Protein AF-A0A0M3B9S5-F1 (afdb_monomer_lite)

Foldseek 3Di:
DDDDDPDDDDPPPPPPPPPPPPCDPVVLVVLVVLLVVLVVVLVVLVVVQVVCVVVVHDDDCPRCVNVCVSVLSNLSSLLSVLVNVDDDPVSVVSNVVSLVCCVVPNDPPRPD

Secondary structure (DSSP, 8-state):
------------------------HHHHHHHHHHHHHHHHHHHHHHHHHHHHHHTT----TTSHHHHSHHHHHHHHHHHHHHHHT---HHHHHHHHHHHHHHHHHS-TTS--

pLDDT: mean 79.26, std 19.04, range [38.88, 97.12]

Structure (mmCIF, N/CA/C/O backbone):
data_AF-A0A0M3B9S5-F1
#
_entry.id   AF-A0A0M3B9S5-F1
#
loop_
_atom_site.group_PDB
_atom_site.id
_atom_site.type_symbol
_atom_site.label_atom_id
_atom_site.label_alt_id
_atom_site.label_comp_id
_atom_site.label_asym_id
_atom_site.label_entity_id
_atom_site.label_seq_id
_atom_site.pdbx_PDB_ins_code
_atom_site.Cartn_x
_atom_site.Cartn_y
_atom_site.Cartn_z
_atom_site.occupancy
_atom_site.B_iso_or_equiv
_atom_site.auth_seq_id
_atom_site.auth_comp_id
_atom_site.auth_asym_id
_atom_site.auth_atom_id
_atom_site.pdbx_PDB_model_num
ATOM 1 N N . MET A 1 1 ? -15.420 -49.741 -6.186 1.00 39.62 1 MET A N 1
ATOM 2 C CA . MET A 1 1 ? -14.301 -48.793 -6.022 1.00 39.62 1 MET A CA 1
ATOM 3 C C . MET A 1 1 ? -14.909 -47.507 -5.503 1.00 39.62 1 MET A C 1
ATOM 5 O O . MET A 1 1 ? -15.603 -46.839 -6.256 1.00 39.62 1 MET A O 1
ATOM 9 N N . SER A 1 2 ? -14.786 -47.257 -4.204 1.00 40.41 2 SER A N 1
ATOM 10 C CA . SER A 1 2 ? -15.411 -46.115 -3.531 1.00 40.41 2 SER A CA 1
ATOM 11 C C . SER A 1 2 ? -14.346 -45.038 -3.365 1.00 40.41 2 SER A C 1
ATOM 13 O O . SER A 1 2 ? -13.288 -45.330 -2.816 1.00 40.41 2 SER A O 1
ATOM 15 N N . ALA A 1 3 ? -14.581 -43.837 -3.889 1.00 46.78 3 ALA A N 1
ATOM 16 C CA . ALA A 1 3 ? -13.665 -42.717 -3.715 1.00 46.78 3 ALA A CA 1
ATOM 17 C C . ALA A 1 3 ? -13.800 -42.170 -2.285 1.00 46.78 3 ALA A C 1
ATOM 19 O O . ALA A 1 3 ? -14.883 -41.738 -1.891 1.00 46.78 3 ALA A O 1
ATOM 20 N N . GLU A 1 4 ? -12.715 -42.204 -1.510 1.00 47.03 4 GLU A N 1
ATOM 21 C CA . GLU A 1 4 ? -12.606 -41.462 -0.254 1.00 47.03 4 GLU A CA 1
ATOM 22 C C . GLU A 1 4 ? -12.547 -39.966 -0.574 1.00 47.03 4 GLU A C 1
ATOM 24 O O . GLU A 1 4 ? -11.602 -39.474 -1.192 1.00 47.03 4 GLU A O 1
ATOM 29 N N . ILE A 1 5 ? -13.587 -39.234 -0.178 1.00 53.91 5 ILE A N 1
ATOM 30 C CA . ILE A 1 5 ? -13.590 -37.775 -0.223 1.00 53.91 5 ILE A CA 1
ATOM 31 C C . ILE A 1 5 ? -12.776 -37.302 0.982 1.00 53.91 5 ILE A C 1
ATOM 33 O O . ILE A 1 5 ? -13.250 -37.345 2.116 1.00 53.91 5 ILE A O 1
ATOM 37 N N . LEU A 1 6 ? -11.547 -36.849 0.737 1.00 45.72 6 LEU A N 1
ATOM 38 C CA . LEU A 1 6 ? -10.755 -36.095 1.706 1.00 45.72 6 LEU A CA 1
ATOM 39 C C . LEU A 1 6 ? -11.413 -34.724 1.913 1.00 45.72 6 LEU A C 1
ATOM 41 O O . LEU A 1 6 ? -11.112 -33.753 1.221 1.00 45.72 6 LEU A O 1
ATOM 45 N N . THR A 1 7 ? -12.355 -34.639 2.849 1.00 51.28 7 THR A N 1
ATOM 46 C CA . THR A 1 7 ? -12.850 -33.354 3.347 1.00 51.28 7 THR A CA 1
ATOM 47 C C . THR A 1 7 ? -11.772 -32.709 4.209 1.00 51.28 7 THR A C 1
ATOM 49 O O . THR A 1 7 ? -11.425 -33.230 5.269 1.00 51.28 7 THR A O 1
ATOM 52 N N . PHE A 1 8 ? -11.249 -31.569 3.755 1.00 46.91 8 PHE A N 1
ATOM 53 C CA . PHE A 1 8 ? -10.395 -30.706 4.566 1.00 46.91 8 PHE A CA 1
ATOM 54 C C . PHE A 1 8 ? -11.155 -30.251 5.823 1.00 46.91 8 PHE A C 1
ATOM 56 O O . PHE A 1 8 ? -12.337 -29.910 5.718 1.00 46.91 8 PHE A O 1
ATOM 63 N N . PRO A 1 9 ? -10.515 -30.223 7.007 1.00 43.53 9 PRO A N 1
ATOM 64 C CA . PRO A 1 9 ? -11.153 -29.700 8.203 1.00 43.53 9 PRO A CA 1
ATOM 65 C C . PRO A 1 9 ? -11.424 -28.208 7.999 1.00 43.53 9 PRO A C 1
ATOM 67 O O . PRO A 1 9 ? -10.500 -27.405 7.889 1.00 43.53 9 PRO A O 1
ATOM 70 N N . VAL A 1 10 ? -12.703 -27.840 7.935 1.00 52.22 10 VAL A N 1
ATOM 71 C CA . VAL A 1 10 ? -13.125 -26.445 8.067 1.00 52.22 10 VAL A CA 1
ATOM 72 C C . VAL A 1 10 ? -12.778 -26.046 9.501 1.00 52.22 10 VAL A C 1
ATOM 74 O O . VAL A 1 10 ? -13.274 -26.699 10.425 1.00 52.22 10 VAL A O 1
ATOM 77 N N . PRO A 1 11 ? -11.925 -25.034 9.733 1.00 50.28 11 PRO A N 1
ATOM 78 C CA . PRO A 1 11 ? -11.718 -24.534 11.078 1.00 50.28 11 PRO A CA 1
ATOM 79 C C . PRO A 1 11 ? -13.078 -24.064 11.583 1.00 50.28 11 PRO A C 1
ATOM 81 O O . PRO A 1 11 ? -13.700 -23.192 10.976 1.00 50.28 11 PRO A O 1
ATOM 84 N N . VAL A 1 12 ? -13.567 -24.684 12.656 1.00 52.53 12 VAL A N 1
ATOM 85 C CA . VAL A 1 12 ? -14.727 -24.184 13.388 1.00 52.53 12 VAL A CA 1
ATOM 86 C C . VAL A 1 12 ? -14.334 -22.781 13.832 1.00 52.53 12 VAL A C 1
ATOM 88 O O . VAL A 1 12 ? -13.456 -22.631 14.680 1.00 52.53 12 VAL A O 1
ATOM 91 N N . GLU A 1 13 ? -14.896 -21.754 13.191 1.00 48.31 13 GLU A N 1
ATOM 92 C CA . GLU A 1 13 ? -14.714 -20.373 13.619 1.00 48.31 13 GLU A CA 1
ATOM 93 C C . GLU A 1 13 ? -15.352 -20.250 15.003 1.00 48.31 13 GLU A C 1
ATOM 95 O O . GLU A 1 13 ? -16.540 -19.967 15.152 1.00 48.31 13 GLU A O 1
ATOM 100 N N . GLU A 1 14 ? -14.558 -20.502 16.043 1.00 45.44 14 GLU A N 1
ATOM 101 C CA . GLU A 1 14 ? -14.846 -19.994 17.370 1.00 45.44 14 GLU A CA 1
ATOM 102 C C . GLU A 1 14 ? -15.042 -18.491 17.199 1.00 45.44 14 GLU A C 1
ATOM 104 O O . GLU A 1 14 ? -14.102 -17.760 16.870 1.00 45.44 14 GLU A O 1
ATOM 109 N N . GLN A 1 15 ? -16.284 -18.037 17.370 1.00 44.91 15 GLN A N 1
ATOM 110 C CA . GLN A 1 15 ? -16.625 -16.630 17.498 1.00 44.91 15 GLN A CA 1
ATOM 111 C C . GLN A 1 15 ? -15.841 -16.078 18.691 1.00 44.91 15 GLN A C 1
ATOM 113 O O . GLN A 1 15 ? -16.306 -16.048 19.830 1.00 44.91 15 GLN A O 1
ATOM 118 N N . ARG A 1 16 ? -14.602 -15.658 18.436 1.00 46.44 16 ARG A N 1
ATOM 119 C CA . ARG A 1 16 ? -13.824 -14.873 19.374 1.00 46.44 16 ARG A CA 1
ATOM 120 C C . ARG A 1 16 ? -14.571 -13.562 19.497 1.00 46.44 16 ARG A C 1
ATOM 122 O O . ARG A 1 16 ? -14.591 -12.769 18.556 1.00 46.44 16 ARG A O 1
ATOM 129 N N . VAL A 1 17 ? -15.207 -13.363 20.648 1.00 44.62 17 VAL A N 1
ATOM 130 C CA . VAL A 1 17 ? -15.665 -12.054 21.103 1.00 44.62 17 VAL A CA 1
ATOM 131 C C . VAL A 1 17 ? -14.436 -11.152 21.053 1.00 44.62 17 VAL A C 1
ATOM 133 O O . VAL A 1 17 ? -13.582 -11.192 21.938 1.00 44.62 17 VAL A O 1
ATOM 136 N N . GLN A 1 18 ? -14.281 -10.408 19.958 1.00 45.91 18 GLN A N 1
ATOM 137 C CA . GLN A 1 18 ? -13.276 -9.367 19.883 1.00 45.91 18 GLN A CA 1
ATOM 138 C C . GLN A 1 18 ? -13.716 -8.335 20.907 1.00 45.91 18 GLN A C 1
ATOM 140 O O . GLN A 1 18 ? -14.728 -7.660 20.723 1.00 45.91 18 GLN A O 1
ATOM 145 N N . LEU A 1 19 ? -12.982 -8.264 22.019 1.00 42.94 19 LEU A N 1
ATOM 146 C CA . LEU A 1 19 ? -12.980 -7.077 22.852 1.00 42.94 19 LEU A CA 1
ATOM 147 C C . LEU A 1 19 ? -12.779 -5.905 21.897 1.00 42.94 19 LEU A C 1
ATOM 149 O O . LEU A 1 19 ? -11.700 -5.757 21.320 1.00 42.94 19 LEU A O 1
ATOM 153 N N . VAL A 1 20 ? -13.834 -5.114 21.712 1.00 48.53 20 VAL A N 1
ATOM 154 C CA . VAL A 1 20 ? -13.757 -3.791 21.108 1.00 48.53 20 VAL A CA 1
ATOM 155 C C . VAL A 1 20 ? -12.909 -2.993 22.089 1.00 48.53 20 VAL A C 1
ATOM 157 O O . VAL A 1 20 ? -13.428 -2.369 23.013 1.00 48.53 20 VAL A O 1
ATOM 160 N N . LYS A 1 21 ? -11.576 -3.133 21.991 1.00 53.09 21 LYS A N 1
ATOM 161 C CA . LYS A 1 21 ? -10.634 -2.220 22.635 1.00 53.09 21 LYS A CA 1
ATOM 162 C C . LYS A 1 21 ? -11.167 -0.854 22.265 1.00 53.09 21 LYS A C 1
ATOM 164 O O . LYS A 1 21 ? -11.318 -0.599 21.074 1.00 53.09 21 LYS A O 1
ATOM 169 N N . SER A 1 22 ? -11.537 -0.050 23.260 1.00 50.88 22 SER A N 1
ATOM 170 C CA . SER A 1 22 ? -12.033 1.299 23.017 1.00 50.88 22 SER A CA 1
ATOM 171 C C . SER A 1 22 ? -11.087 1.937 22.011 1.00 50.88 22 SER A C 1
ATOM 173 O O . SER A 1 22 ? -9.900 2.067 22.314 1.00 50.88 22 SER A O 1
ATOM 175 N N . GLU A 1 23 ? -11.579 2.205 20.805 1.00 65.12 23 GLU A N 1
ATOM 176 C CA . GLU A 1 23 ? -10.823 2.818 19.721 1.00 65.12 23 GLU A CA 1
ATOM 177 C C . GLU A 1 23 ? -10.512 4.238 20.184 1.00 65.12 23 GLU A C 1
ATOM 179 O O . GLU A 1 23 ? -11.269 5.179 19.953 1.00 65.12 23 GLU A O 1
ATOM 184 N N . THR A 1 24 ? -9.464 4.374 20.996 1.00 82.06 24 THR A N 1
ATOM 185 C CA . THR A 1 24 ? -9.099 5.652 21.584 1.00 82.06 24 THR A CA 1
ATOM 186 C C . THR A 1 24 ? -8.711 6.589 20.453 1.00 82.06 24 THR A C 1
ATOM 188 O O . THR A 1 24 ? -8.214 6.159 19.410 1.00 82.06 24 THR A O 1
ATOM 191 N N . ARG A 1 25 ? -8.897 7.893 20.667 1.00 87.12 25 ARG A N 1
ATOM 192 C CA . ARG A 1 25 ? -8.409 8.923 19.743 1.00 87.12 25 ARG A CA 1
ATOM 193 C C . ARG A 1 25 ? -6.948 8.676 19.344 1.00 87.12 25 ARG A C 1
ATOM 195 O O . ARG A 1 25 ? -6.597 8.866 18.185 1.00 87.12 25 ARG A O 1
ATOM 202 N N . ASP A 1 26 ? -6.129 8.222 20.290 1.00 88.38 26 ASP A N 1
ATOM 203 C CA . ASP A 1 26 ? -4.717 7.917 20.061 1.00 88.38 26 ASP A CA 1
ATOM 204 C C . ASP A 1 26 ? -4.539 6.718 19.124 1.00 88.38 26 ASP A C 1
ATOM 206 O O . ASP A 1 26 ? -3.778 6.807 18.168 1.00 88.38 26 ASP A O 1
ATOM 210 N N . TRP A 1 27 ? -5.293 5.631 19.324 1.00 88.50 27 TRP A N 1
ATOM 211 C CA . TRP A 1 27 ? -5.270 4.486 18.411 1.00 88.50 27 TRP A CA 1
ATOM 212 C C . TRP A 1 27 ? -5.723 4.876 16.999 1.00 88.50 27 TRP A C 1
ATOM 214 O O . TRP A 1 27 ? -5.068 4.509 16.023 1.00 88.50 27 TRP A O 1
ATOM 224 N N . GLN A 1 28 ? -6.798 5.663 16.887 1.00 89.00 28 GLN A N 1
ATOM 225 C CA . GLN A 1 28 ? -7.289 6.156 15.599 1.00 89.00 28 GLN A CA 1
ATOM 226 C C . GLN A 1 28 ? -6.233 7.022 14.900 1.00 89.00 28 GLN A C 1
ATOM 228 O O . GLN A 1 28 ? -5.976 6.853 13.709 1.00 89.00 28 GLN A O 1
ATOM 233 N N . MET A 1 29 ? -5.573 7.908 15.651 1.00 91.12 29 MET A N 1
ATOM 234 C CA . MET A 1 29 ? -4.476 8.728 15.142 1.00 91.12 29 MET A CA 1
ATOM 235 C C . MET A 1 29 ? -3.307 7.864 14.659 1.00 91.12 29 MET A C 1
ATOM 237 O O . MET A 1 29 ? -2.802 8.095 13.566 1.00 91.12 29 MET A O 1
ATOM 241 N N . THR A 1 30 ? -2.908 6.836 15.413 1.00 91.62 30 THR A N 1
ATOM 242 C CA . THR A 1 30 ? -1.852 5.907 14.989 1.00 91.62 30 THR A CA 1
ATOM 243 C C . THR A 1 30 ? -2.207 5.200 13.683 1.00 91.62 30 THR A C 1
ATOM 245 O O . THR A 1 30 ? -1.361 5.125 12.798 1.00 91.62 30 THR A O 1
ATOM 248 N N . GLN A 1 31 ? -3.443 4.713 13.522 1.00 91.31 31 GLN A N 1
ATOM 249 C CA . GLN A 1 31 ? -3.853 4.078 12.265 1.00 91.31 31 GLN A CA 1
ATOM 250 C C . GLN A 1 31 ? -3.836 5.068 11.091 1.00 91.31 31 GLN A C 1
ATOM 252 O O . GLN A 1 31 ? -3.405 4.704 10.001 1.00 91.31 31 GLN A O 1
ATOM 257 N N . LEU A 1 32 ? -4.269 6.316 11.304 1.00 93.25 32 LEU A N 1
ATOM 258 C CA . LEU A 1 32 ? -4.251 7.350 10.265 1.00 93.25 32 LEU A CA 1
ATOM 259 C C . LEU A 1 32 ? -2.828 7.735 9.856 1.00 93.25 32 LEU A C 1
ATOM 261 O O . LEU A 1 32 ? -2.548 7.817 8.664 1.00 93.25 32 LEU A O 1
ATOM 265 N N . LEU A 1 33 ? -1.936 7.951 10.827 1.00 95.25 33 LEU A N 1
ATOM 266 C CA . LEU A 1 33 ? -0.535 8.287 10.564 1.00 95.25 33 LEU A CA 1
ATOM 267 C C . LEU A 1 33 ? 0.162 7.162 9.805 1.00 95.25 33 LEU A C 1
ATOM 269 O O . LEU A 1 33 ? 0.793 7.420 8.785 1.00 95.25 33 LEU A O 1
ATOM 273 N N . ARG A 1 34 ? -0.039 5.918 10.248 1.00 93.56 34 ARG A N 1
ATOM 274 C CA . ARG A 1 34 ? 0.503 4.738 9.578 1.00 93.56 34 ARG A CA 1
ATOM 275 C C . ARG A 1 34 ? -0.021 4.628 8.147 1.00 93.56 34 ARG A C 1
ATOM 277 O O . ARG A 1 34 ? 0.760 4.510 7.215 1.00 93.56 34 ARG A O 1
ATOM 284 N N . ALA A 1 35 ? -1.334 4.739 7.941 1.00 95.06 35 ALA A N 1
ATOM 285 C CA . ALA A 1 35 ? -1.906 4.702 6.596 1.00 95.06 35 ALA A CA 1
ATOM 286 C C . ALA A 1 35 ? -1.349 5.811 5.689 1.00 95.06 35 ALA A C 1
ATOM 288 O O . ALA A 1 35 ? -1.054 5.552 4.526 1.00 95.06 35 ALA A O 1
ATOM 289 N N . ALA A 1 36 ? -1.197 7.031 6.210 1.00 96.50 36 ALA A N 1
ATOM 290 C CA . ALA A 1 36 ? -0.666 8.157 5.450 1.00 96.50 36 ALA A CA 1
ATOM 291 C C . ALA A 1 36 ? 0.793 7.935 5.027 1.00 96.50 36 ALA A C 1
ATOM 293 O O . ALA A 1 36 ? 1.121 8.184 3.871 1.00 96.50 36 ALA A O 1
ATOM 294 N N . GLU A 1 37 ? 1.636 7.437 5.931 1.00 97.00 37 GLU A N 1
ATOM 295 C CA . GLU A 1 37 ? 3.050 7.153 5.670 1.00 97.00 37 GLU A CA 1
ATOM 296 C C . GLU A 1 37 ? 3.232 6.160 4.515 1.00 97.00 37 GLU A C 1
ATOM 298 O O . GLU A 1 37 ? 3.893 6.473 3.525 1.00 97.00 37 GLU A O 1
ATOM 303 N N . TYR A 1 38 ? 2.577 4.999 4.581 1.00 95.94 38 TYR A N 1
ATOM 304 C CA . TYR A 1 38 ? 2.729 3.985 3.535 1.00 95.94 38 TYR A CA 1
ATOM 305 C C . TYR A 1 38 ? 2.029 4.362 2.221 1.00 95.94 38 TYR A C 1
ATOM 307 O O . TYR A 1 38 ? 2.494 3.976 1.147 1.00 95.94 38 TYR A O 1
ATOM 315 N N . LEU A 1 39 ? 0.938 5.140 2.262 1.00 96.81 39 LEU A N 1
ATOM 316 C CA . LEU A 1 39 ? 0.341 5.680 1.036 1.00 96.81 39 LEU A CA 1
ATOM 317 C C . LEU A 1 39 ? 1.254 6.699 0.360 1.00 96.81 39 LEU A C 1
ATOM 319 O O . LEU A 1 39 ? 1.319 6.712 -0.868 1.00 96.81 39 LEU A O 1
ATOM 323 N N . ASP A 1 40 ? 1.944 7.545 1.127 1.00 97.12 40 ASP A N 1
ATOM 324 C CA . ASP A 1 40 ? 2.888 8.508 0.563 1.00 97.12 40 ASP A CA 1
ATOM 325 C C . ASP A 1 40 ? 4.101 7.796 -0.046 1.00 97.12 40 ASP A C 1
ATOM 327 O O . ASP A 1 40 ? 4.482 8.108 -1.175 1.00 97.12 40 ASP A O 1
ATOM 331 N N . ALA A 1 41 ? 4.619 6.760 0.624 1.00 93.75 41 ALA A N 1
ATOM 332 C CA . ALA A 1 41 ? 5.667 5.896 0.082 1.00 93.75 41 ALA A CA 1
ATOM 333 C C . ALA A 1 41 ? 5.238 5.236 -1.242 1.00 93.75 41 ALA A C 1
ATOM 335 O O . ALA A 1 41 ? 5.888 5.429 -2.271 1.00 93.75 41 ALA A O 1
ATOM 336 N N . ALA A 1 42 ? 4.085 4.557 -1.261 1.00 95.50 42 ALA A N 1
ATOM 337 C CA . ALA A 1 42 ? 3.565 3.915 -2.470 1.00 95.50 42 ALA A CA 1
ATOM 338 C C . ALA A 1 42 ? 3.315 4.929 -3.603 1.00 95.50 42 ALA A C 1
ATOM 340 O O . ALA A 1 42 ? 3.625 4.680 -4.769 1.00 95.50 42 ALA A O 1
ATOM 341 N N . ARG A 1 43 ? 2.777 6.111 -3.276 1.00 96.50 43 ARG A N 1
ATOM 342 C CA . ARG A 1 43 ? 2.555 7.194 -4.244 1.00 96.50 43 ARG A CA 1
ATOM 343 C C . ARG A 1 43 ? 3.871 7.706 -4.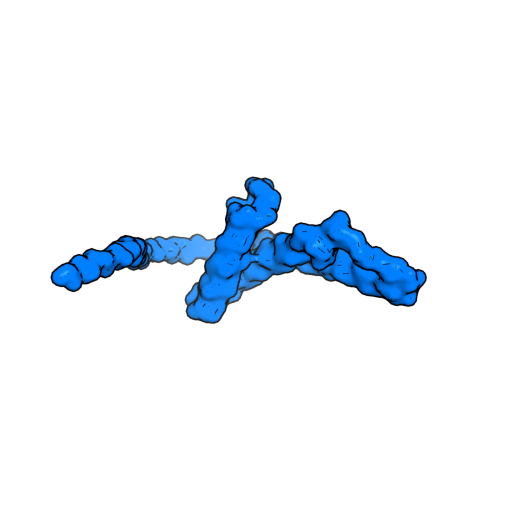822 1.00 96.50 43 ARG A C 1
ATOM 345 O O . ARG A 1 43 ? 3.936 7.962 -6.026 1.00 96.50 43 ARG A O 1
ATOM 352 N N . LEU A 1 44 ? 4.890 7.892 -3.986 1.00 95.19 44 LEU A N 1
ATOM 353 C CA . LEU A 1 44 ? 6.207 8.356 -4.406 1.00 95.19 44 LEU A CA 1
ATOM 354 C C . LEU A 1 44 ? 6.847 7.357 -5.372 1.00 95.19 44 LEU A C 1
ATOM 356 O O . LEU A 1 44 ? 7.297 7.762 -6.443 1.00 95.19 44 LEU A O 1
ATOM 360 N N . GLU A 1 45 ? 6.821 6.069 -5.038 1.00 94.44 45 GLU A N 1
ATOM 361 C CA . GLU A 1 45 ? 7.345 4.987 -5.879 1.00 94.44 45 GLU A CA 1
ATOM 362 C C . GLU A 1 45 ? 6.644 4.939 -7.245 1.00 94.44 45 GLU A C 1
ATOM 364 O O . GLU A 1 45 ? 7.304 4.967 -8.288 1.00 94.44 45 GLU A O 1
ATOM 369 N N . LEU A 1 46 ? 5.305 4.983 -7.268 1.00 95.31 46 LEU A N 1
ATOM 370 C CA . LEU A 1 46 ? 4.533 5.045 -8.516 1.00 95.31 46 LEU A CA 1
ATOM 371 C C . LEU A 1 46 ? 4.851 6.303 -9.331 1.00 95.31 46 LEU A C 1
ATOM 373 O O . LEU A 1 46 ? 4.965 6.242 -10.556 1.00 95.31 46 LEU A O 1
ATOM 377 N N . SER A 1 47 ? 5.009 7.451 -8.669 1.00 95.12 47 SER A N 1
ATOM 378 C CA . SER A 1 47 ? 5.350 8.705 -9.338 1.00 95.12 47 SER A CA 1
ATOM 379 C C . SER A 1 47 ? 6.745 8.655 -9.959 1.00 95.12 47 SER A C 1
ATOM 381 O O . SER A 1 47 ? 6.939 9.191 -11.049 1.00 95.12 47 SER A O 1
ATOM 383 N N . GLN A 1 48 ? 7.716 8.036 -9.288 1.00 93.31 48 GLN A N 1
ATOM 384 C CA . GLN A 1 48 ? 9.071 7.865 -9.811 1.00 93.31 48 GLN A CA 1
ATOM 385 C C . GLN A 1 48 ? 9.083 6.918 -11.014 1.00 93.31 48 GLN A C 1
ATOM 387 O O . GLN A 1 48 ? 9.670 7.259 -12.044 1.00 93.31 48 GLN A O 1
ATOM 392 N N . ALA A 1 49 ? 8.371 5.793 -10.921 1.00 93.94 49 ALA A N 1
ATOM 393 C CA . ALA A 1 49 ? 8.195 4.850 -12.022 1.00 93.94 49 ALA A CA 1
ATOM 394 C C . ALA A 1 49 ? 7.554 5.528 -13.247 1.00 93.94 49 ALA A C 1
ATOM 396 O O . ALA A 1 49 ? 8.083 5.459 -14.359 1.00 93.94 49 ALA A O 1
ATOM 397 N N . ALA A 1 50 ? 6.462 6.271 -13.041 1.00 94.56 50 ALA A N 1
ATOM 398 C CA . ALA A 1 50 ? 5.791 7.019 -14.101 1.00 94.56 50 ALA A CA 1
ATOM 399 C C . ALA A 1 50 ? 6.701 8.088 -14.724 1.00 94.56 50 ALA A C 1
ATOM 401 O O . ALA A 1 50 ? 6.740 8.234 -15.946 1.00 94.56 50 ALA A O 1
ATOM 402 N N . ASN A 1 51 ? 7.464 8.813 -13.902 1.00 95.12 51 ASN A N 1
ATOM 403 C CA . ASN A 1 51 ? 8.396 9.826 -14.382 1.00 95.12 51 ASN A CA 1
ATOM 404 C C . ASN A 1 51 ? 9.509 9.214 -15.243 1.00 95.12 51 ASN A C 1
ATOM 406 O O . ASN A 1 51 ? 9.872 9.783 -16.272 1.00 95.12 51 ASN A O 1
ATOM 410 N N . ARG A 1 52 ? 10.028 8.042 -14.863 1.00 93.31 52 ARG A N 1
ATOM 411 C CA . ARG A 1 52 ? 11.047 7.335 -15.646 1.00 93.31 52 ARG A CA 1
ATOM 412 C C . ARG A 1 52 ? 10.512 6.923 -17.015 1.00 93.31 52 ARG A C 1
ATOM 414 O O . ARG A 1 52 ? 11.154 7.213 -18.022 1.00 93.31 52 ARG A O 1
ATOM 421 N N . LEU A 1 53 ? 9.317 6.332 -17.051 1.00 95.19 53 LEU A N 1
ATOM 422 C CA . LEU A 1 53 ? 8.643 5.976 -18.301 1.00 95.19 53 LEU A CA 1
ATOM 423 C C . LEU A 1 53 ? 8.378 7.208 -19.177 1.00 95.19 53 LEU A C 1
ATOM 425 O O . LEU A 1 53 ? 8.598 7.170 -20.385 1.00 95.19 53 LEU A O 1
ATOM 429 N N . HIS A 1 54 ? 7.962 8.327 -18.576 1.00 95.50 54 HIS A N 1
ATOM 430 C CA . HIS A 1 54 ? 7.719 9.576 -19.303 1.00 95.50 54 HIS A CA 1
ATOM 431 C C . HIS A 1 54 ? 8.976 10.110 -20.008 1.00 95.50 54 HIS A C 1
ATOM 433 O O . HIS A 1 54 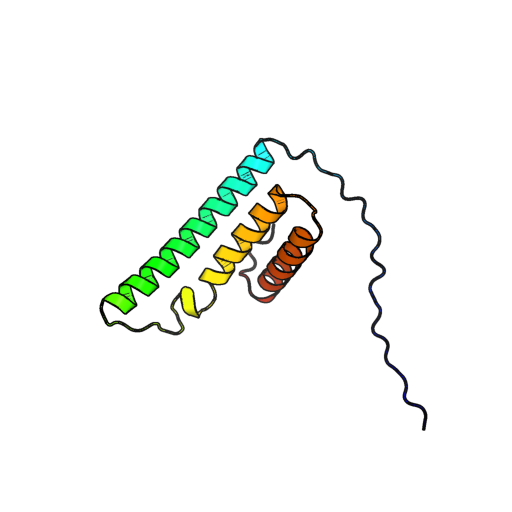? 8.882 10.655 -21.105 1.00 95.50 54 HIS A O 1
ATOM 439 N N . HIS A 1 55 ? 10.151 9.917 -19.408 1.00 95.56 55 HIS A N 1
ATOM 440 C CA . HIS A 1 55 ? 11.438 10.335 -19.968 1.00 95.56 55 HIS A CA 1
ATOM 441 C C . HIS A 1 55 ? 12.094 9.267 -20.865 1.00 95.56 55 HIS A C 1
ATOM 443 O O . HIS A 1 55 ?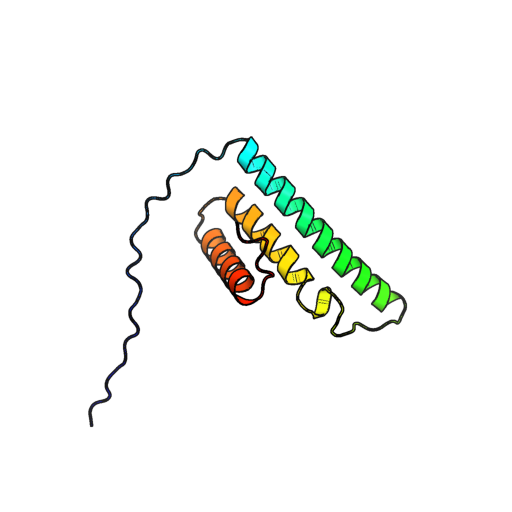 13.268 9.396 -21.208 1.00 95.56 55 HIS A O 1
ATOM 449 N N . GLY A 1 56 ? 11.349 8.229 -21.264 1.00 92.19 56 GLY A N 1
ATOM 450 C CA . GLY A 1 56 ? 11.817 7.189 -22.185 1.00 92.19 56 GLY A CA 1
ATOM 451 C C . GLY A 1 56 ? 12.708 6.120 -21.551 1.00 92.19 56 GLY A C 1
ATOM 452 O O . GLY A 1 56 ? 13.391 5.403 -22.277 1.00 92.19 56 GLY A O 1
ATOM 453 N N . GLY A 1 57 ? 12.733 6.023 -20.219 1.00 91.50 57 GLY A N 1
ATOM 454 C CA . GLY A 1 57 ? 13.346 4.893 -19.525 1.00 91.50 57 GLY A CA 1
ATOM 455 C C . GLY A 1 57 ? 12.425 3.670 -19.477 1.00 91.50 57 GLY A C 1
ATOM 456 O O . GLY A 1 57 ? 11.267 3.727 -19.887 1.00 91.50 57 GLY A O 1
ATOM 457 N N . GLU A 1 58 ? 12.935 2.574 -18.922 1.00 92.19 58 GLU A N 1
ATOM 458 C CA . GLU A 1 58 ? 12.207 1.314 -18.733 1.00 92.19 58 GLU A CA 1
ATOM 459 C C . GLU A 1 58 ? 12.083 0.987 -17.238 1.00 92.19 58 GLU A C 1
ATOM 461 O O . GLU A 1 58 ? 12.832 1.525 -16.416 1.00 92.19 58 GLU A O 1
ATOM 466 N N . LEU A 1 59 ? 11.115 0.137 -16.887 1.00 90.88 59 LEU A N 1
ATOM 467 C CA . LEU A 1 59 ? 11.020 -0.438 -15.545 1.00 90.88 59 LEU A CA 1
ATOM 468 C C . LEU A 1 59 ? 11.866 -1.709 -15.493 1.00 90.88 59 LEU A C 1
ATOM 470 O O . LEU A 1 59 ? 11.748 -2.553 -16.380 1.00 90.88 59 LEU A O 1
ATOM 474 N N . THR A 1 60 ? 12.703 -1.840 -14.471 1.00 89.56 60 THR A N 1
ATOM 475 C CA . THR A 1 60 ? 13.483 -3.059 -14.224 1.00 89.56 60 THR A CA 1
ATOM 476 C C . THR A 1 60 ? 12.763 -3.961 -13.227 1.00 89.56 60 THR A C 1
ATOM 478 O O . THR A 1 60 ? 11.790 -3.548 -12.600 1.00 89.56 60 THR A O 1
ATOM 481 N N . ASP A 1 61 ? 13.235 -5.193 -13.043 1.00 85.88 61 ASP A N 1
ATOM 482 C CA . ASP A 1 61 ? 12.679 -6.100 -12.023 1.00 85.88 61 ASP A CA 1
ATOM 483 C C . ASP A 1 61 ? 12.954 -5.609 -10.587 1.00 85.88 61 ASP A C 1
ATOM 485 O O . ASP A 1 61 ? 12.239 -5.970 -9.656 1.00 85.88 61 ASP A O 1
ATOM 489 N N . ASP A 1 62 ? 13.960 -4.745 -10.420 1.00 84.62 62 ASP A N 1
ATOM 490 C CA . ASP A 1 62 ? 14.341 -4.144 -9.137 1.00 84.62 62 ASP A CA 1
ATOM 491 C C . ASP A 1 62 ? 13.510 -2.898 -8.780 1.00 84.62 62 ASP A C 1
ATOM 493 O O . ASP A 1 62 ? 13.648 -2.351 -7.685 1.00 84.62 62 ASP A O 1
ATOM 497 N N . ASP A 1 63 ? 12.666 -2.405 -9.691 1.00 88.25 63 ASP A N 1
ATOM 498 C CA . ASP A 1 63 ? 11.833 -1.243 -9.405 1.00 88.25 63 ASP A CA 1
ATOM 499 C C . ASP A 1 63 ? 10.761 -1.574 -8.354 1.00 88.25 63 ASP A C 1
ATOM 501 O O . ASP A 1 63 ? 10.067 -2.579 -8.487 1.00 88.25 63 ASP A O 1
ATOM 505 N N . PRO A 1 64 ? 10.517 -0.714 -7.347 1.00 84.88 64 PRO A N 1
ATOM 506 C CA . PRO A 1 64 ? 9.510 -0.981 -6.311 1.00 84.88 64 PRO A CA 1
ATOM 507 C C . PRO A 1 64 ? 8.106 -1.302 -6.859 1.00 84.88 64 PRO A C 1
ATOM 509 O O . PRO A 1 64 ? 7.364 -2.108 -6.290 1.00 84.88 64 PRO A O 1
ATOM 512 N N . ALA A 1 65 ? 7.764 -0.702 -8.007 1.00 85.44 65 ALA A N 1
ATOM 513 C CA . ALA A 1 65 ? 6.488 -0.888 -8.692 1.00 85.44 65 ALA A CA 1
ATOM 514 C C . ALA A 1 65 ? 6.336 -2.270 -9.358 1.00 85.44 65 ALA A C 1
ATOM 516 O O . ALA A 1 65 ? 5.209 -2.705 -9.594 1.00 85.44 65 ALA A O 1
ATOM 517 N N . THR A 1 66 ? 7.439 -2.950 -9.672 1.00 86.38 66 THR A N 1
ATOM 518 C CA . THR A 1 66 ? 7.474 -4.267 -10.336 1.00 86.38 66 THR A CA 1
ATOM 519 C C . THR A 1 66 ? 7.897 -5.379 -9.378 1.00 86.38 66 THR A C 1
ATOM 521 O O . THR A 1 66 ? 7.406 -6.499 -9.504 1.00 86.38 66 THR A O 1
ATOM 524 N N . SER A 1 67 ? 8.725 -5.067 -8.378 1.00 86.12 67 SER A N 1
ATOM 525 C CA . SER A 1 67 ? 9.215 -6.003 -7.360 1.00 86.12 67 SER A CA 1
ATOM 526 C C . SER A 1 67 ? 8.168 -6.372 -6.301 1.00 86.12 67 SER A C 1
ATOM 528 O O . SER A 1 67 ? 8.328 -7.358 -5.585 1.00 86.12 67 SER A O 1
ATOM 530 N N . GLY A 1 68 ? 7.077 -5.604 -6.205 1.00 84.44 68 GLY A N 1
ATOM 531 C CA . GLY A 1 68 ? 5.989 -5.830 -5.249 1.00 84.44 68 GLY A CA 1
ATOM 532 C C . GLY A 1 68 ? 6.074 -4.987 -3.973 1.00 84.44 68 GLY A C 1
ATOM 533 O O . GLY A 1 68 ? 5.111 -4.967 -3.208 1.00 84.44 68 GLY A O 1
ATOM 534 N N . GLN A 1 69 ? 7.150 -4.222 -3.779 1.00 89.94 69 GLN A N 1
ATOM 535 C CA . GLN A 1 69 ? 7.326 -3.328 -2.627 1.00 89.94 69 GLN A CA 1
ATOM 536 C C . GLN A 1 69 ? 6.255 -2.222 -2.569 1.00 89.94 69 GLN A C 1
ATOM 538 O O . GLN A 1 69 ? 5.702 -1.924 -1.509 1.00 89.94 69 GLN A O 1
ATOM 543 N N . THR A 1 70 ? 5.865 -1.671 -3.722 1.00 93.25 70 THR A N 1
ATOM 544 C CA . THR A 1 70 ? 4.767 -0.694 -3.790 1.00 93.25 70 THR A CA 1
ATOM 545 C C . THR A 1 70 ? 3.429 -1.304 -3.372 1.00 93.25 70 THR A C 1
ATOM 547 O O . THR A 1 70 ? 2.611 -0.644 -2.723 1.00 93.25 70 THR A O 1
ATOM 550 N N . LEU A 1 71 ? 3.197 -2.575 -3.719 1.00 92.88 71 LEU A N 1
ATOM 551 C CA . LEU A 1 71 ? 1.992 -3.296 -3.314 1.00 92.88 71 LEU A CA 1
ATOM 552 C C . LEU A 1 71 ? 2.001 -3.576 -1.807 1.00 92.88 71 LEU A C 1
ATOM 554 O O . LEU A 1 71 ? 0.967 -3.409 -1.165 1.00 92.88 71 LEU A O 1
ATOM 558 N N . GLU A 1 72 ? 3.150 -3.941 -1.239 1.00 93.56 72 GLU A N 1
ATOM 559 C CA . GLU A 1 72 ? 3.323 -4.115 0.206 1.00 93.56 72 GLU A CA 1
ATOM 560 C C . GLU A 1 72 ? 2.939 -2.839 0.967 1.00 93.56 72 GLU A C 1
ATOM 562 O O . GLU A 1 72 ? 2.030 -2.877 1.800 1.00 93.56 72 GLU A O 1
ATOM 567 N N . SER A 1 73 ? 3.522 -1.693 0.600 1.00 94.00 73 SER A N 1
ATOM 568 C CA . SER A 1 73 ? 3.193 -0.390 1.192 1.00 94.00 73 SER A CA 1
ATOM 569 C C . SER A 1 73 ? 1.692 -0.080 1.096 1.00 94.00 73 SER A C 1
ATOM 571 O O . SER A 1 73 ? 1.035 0.240 2.092 1.00 94.00 73 SER A O 1
ATOM 573 N N . ALA A 1 74 ? 1.094 -0.255 -0.086 1.00 94.75 74 ALA A N 1
ATOM 574 C CA . ALA A 1 74 ? -0.336 -0.022 -0.271 1.00 94.75 74 ALA A CA 1
ATOM 575 C C . ALA A 1 74 ? -1.202 -0.939 0.615 1.00 94.75 74 ALA A C 1
ATOM 577 O O . ALA A 1 74 ? -2.188 -0.486 1.202 1.00 94.75 74 ALA A O 1
ATOM 578 N N . LEU A 1 75 ? -0.844 -2.219 0.747 1.00 94.25 75 LEU A N 1
ATOM 579 C CA . LEU A 1 75 ? -1.597 -3.181 1.550 1.00 94.25 75 LEU A CA 1
ATOM 580 C C . LEU A 1 75 ? -1.474 -2.915 3.053 1.00 94.25 75 LEU A C 1
ATOM 582 O O . LEU A 1 75 ? -2.472 -3.066 3.762 1.00 94.25 75 LEU A O 1
ATOM 586 N N . ILE A 1 76 ? -0.315 -2.465 3.543 1.00 93.62 76 ILE A N 1
ATOM 587 C CA . ILE A 1 76 ? -0.157 -2.050 4.947 1.00 93.62 76 ILE A CA 1
ATOM 588 C C . ILE A 1 76 ? -1.100 -0.881 5.253 1.00 93.62 76 ILE A C 1
ATOM 590 O O . ILE A 1 76 ? -1.856 -0.928 6.230 1.00 93.62 76 ILE A O 1
ATOM 594 N N . ALA A 1 77 ? -1.152 0.124 4.374 1.00 94.44 77 ALA A N 1
ATOM 595 C CA . ALA A 1 77 ? -2.089 1.232 4.526 1.00 94.44 77 ALA A CA 1
ATOM 596 C C . ALA A 1 77 ? -3.557 0.777 4.498 1.00 94.44 77 ALA A C 1
ATOM 598 O O . ALA A 1 77 ? -4.365 1.232 5.312 1.00 94.44 77 ALA A O 1
ATOM 599 N N . VAL A 1 78 ? -3.910 -0.154 3.605 1.00 92.75 78 VAL A N 1
ATOM 600 C CA . VAL A 1 78 ? -5.260 -0.739 3.537 1.00 92.75 78 VAL A CA 1
ATOM 601 C C . VAL A 1 78 ? -5.624 -1.446 4.842 1.00 92.75 78 VAL A C 1
ATOM 603 O O . VAL A 1 78 ? -6.751 -1.297 5.318 1.00 92.75 78 VAL A O 1
ATOM 606 N N . VAL A 1 79 ? -4.698 -2.175 5.472 1.00 91.88 79 VAL A N 1
ATOM 607 C CA . VAL A 1 79 ? -4.942 -2.794 6.785 1.00 91.88 79 VAL A CA 1
ATOM 608 C C . VAL A 1 79 ? -5.223 -1.729 7.847 1.00 91.88 79 VAL A C 1
ATOM 610 O O . VAL A 1 79 ? -6.182 -1.869 8.606 1.00 91.88 79 VAL A O 1
ATOM 613 N N . SER A 1 80 ? -4.463 -0.634 7.877 1.00 91.44 80 SER A N 1
ATOM 614 C CA . SER A 1 80 ? -4.710 0.459 8.826 1.00 91.44 80 SER A CA 1
ATOM 615 C C . SER A 1 80 ? -6.053 1.163 8.604 1.00 91.44 80 SER A C 1
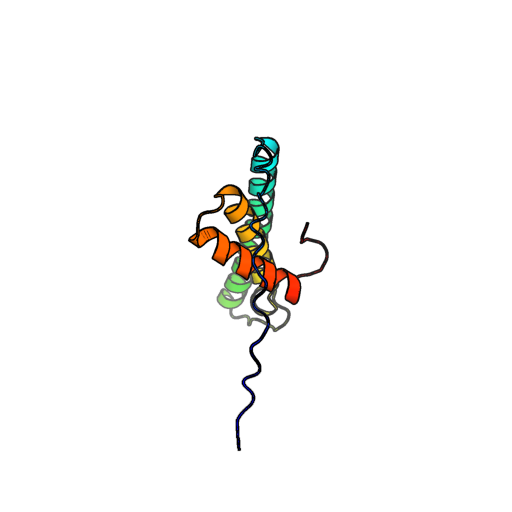ATOM 617 O O . SER A 1 80 ? -6.778 1.434 9.562 1.00 91.44 80 SER A O 1
ATOM 619 N N . ILE A 1 81 ? -6.442 1.399 7.349 1.00 91.88 81 ILE A N 1
ATOM 620 C CA . ILE A 1 81 ? -7.736 2.010 7.008 1.00 91.88 81 ILE A CA 1
ATOM 621 C C . ILE A 1 81 ? -8.893 1.068 7.353 1.00 91.88 81 ILE A C 1
ATOM 623 O O . ILE A 1 81 ? -9.881 1.484 7.953 1.00 91.88 81 ILE A O 1
ATOM 627 N N . THR A 1 82 ? -8.781 -0.216 7.014 1.00 90.50 82 THR A N 1
ATOM 628 C CA . THR A 1 82 ? -9.833 -1.200 7.314 1.00 90.50 82 THR A CA 1
ATOM 629 C C . THR A 1 82 ? -10.004 -1.425 8.812 1.00 90.50 82 THR A C 1
ATOM 631 O O . THR A 1 82 ? -11.134 -1.622 9.256 1.00 90.50 82 THR A O 1
ATOM 634 N N . ASN A 1 83 ? -8.928 -1.319 9.601 1.00 86.94 83 ASN A N 1
ATOM 635 C CA . ASN A 1 83 ? -9.023 -1.292 11.058 1.00 86.94 83 ASN A CA 1
ATOM 636 C C . ASN A 1 83 ? -9.885 -0.108 11.533 1.00 86.94 83 ASN A C 1
ATOM 638 O O . ASN A 1 83 ? -10.795 -0.320 12.328 1.00 86.94 83 ASN A O 1
ATOM 642 N N . LEU A 1 84 ? -9.656 1.108 11.015 1.00 86.38 84 LEU A N 1
ATOM 643 C CA . LEU A 1 84 ? -10.437 2.309 11.365 1.00 86.38 84 LEU A CA 1
ATOM 644 C C . LEU A 1 84 ? -11.912 2.222 10.968 1.00 86.38 84 LEU A C 1
ATOM 646 O O . LEU A 1 84 ? -12.777 2.735 11.669 1.00 86.38 84 LEU A O 1
ATOM 650 N N . MET A 1 85 ? -12.206 1.615 9.819 1.00 84.75 85 MET A N 1
ATOM 651 C CA . MET A 1 85 ? -13.579 1.501 9.322 1.00 84.75 85 MET A CA 1
ATOM 652 C C . MET A 1 85 ? -14.417 0.467 10.089 1.00 84.75 85 MET A C 1
ATOM 654 O O . MET A 1 85 ? -15.626 0.369 9.863 1.00 84.75 85 MET A O 1
ATOM 658 N N . GLY A 1 86 ? -13.791 -0.332 10.954 1.00 74.50 86 GLY A N 1
ATOM 659 C CA . GLY A 1 86 ? -14.457 -1.379 11.712 1.00 74.50 86 GLY A CA 1
ATOM 660 C C . GLY A 1 86 ? -14.935 -2.564 10.862 1.00 74.50 86 GLY A C 1
ATOM 661 O O . GLY A 1 86 ? -14.772 -2.642 9.637 1.00 74.50 86 GLY A O 1
ATOM 662 N N . ALA A 1 87 ? -15.543 -3.533 11.546 1.00 65.00 87 ALA A N 1
ATOM 663 C CA . ALA A 1 87 ? -15.844 -4.859 11.014 1.00 65.00 87 ALA A CA 1
ATOM 664 C C . ALA A 1 87 ? -17.144 -4.925 10.186 1.00 65.00 87 ALA A C 1
ATOM 666 O O . ALA A 1 87 ? -18.063 -5.672 10.526 1.00 65.00 87 ALA A O 1
ATOM 667 N N . THR A 1 88 ? -17.223 -4.195 9.070 1.00 74.38 88 THR A N 1
ATOM 668 C CA . THR A 1 88 ? -18.209 -4.524 8.024 1.00 74.38 88 THR A CA 1
ATOM 669 C C . THR A 1 88 ? -17.759 -5.776 7.260 1.00 74.38 88 THR A C 1
ATOM 671 O O . THR A 1 88 ? -16.561 -6.061 7.185 1.00 74.38 88 THR A O 1
ATOM 674 N N . ASN A 1 89 ? -18.695 -6.543 6.687 1.00 69.62 89 ASN A N 1
ATOM 675 C CA . ASN A 1 89 ? -18.352 -7.772 5.952 1.00 69.62 89 ASN A CA 1
ATOM 676 C C . ASN A 1 89 ? -17.361 -7.500 4.807 1.00 69.62 89 ASN A C 1
ATOM 678 O O . ASN A 1 89 ? -16.380 -8.224 4.665 1.00 69.62 89 ASN A O 1
ATOM 682 N N . ALA A 1 90 ? -17.558 -6.404 4.066 1.00 75.25 90 ALA A N 1
ATOM 683 C CA . ALA A 1 90 ? -16.653 -5.993 2.995 1.00 75.25 90 ALA A CA 1
ATOM 684 C C . ALA A 1 90 ? -15.243 -5.664 3.519 1.00 75.25 90 ALA A C 1
ATOM 686 O O . ALA A 1 90 ? -14.253 -6.160 2.985 1.00 75.25 90 ALA A O 1
ATOM 687 N N . ASN A 1 91 ? -15.140 -4.893 4.608 1.00 83.12 91 ASN A N 1
ATOM 688 C CA . ASN A 1 91 ? -13.842 -4.530 5.188 1.00 83.12 91 ASN A CA 1
ATOM 689 C C . ASN A 1 91 ? -13.102 -5.749 5.742 1.00 83.12 91 ASN A C 1
ATOM 691 O O . ASN A 1 91 ? -11.878 -5.813 5.658 1.00 83.12 91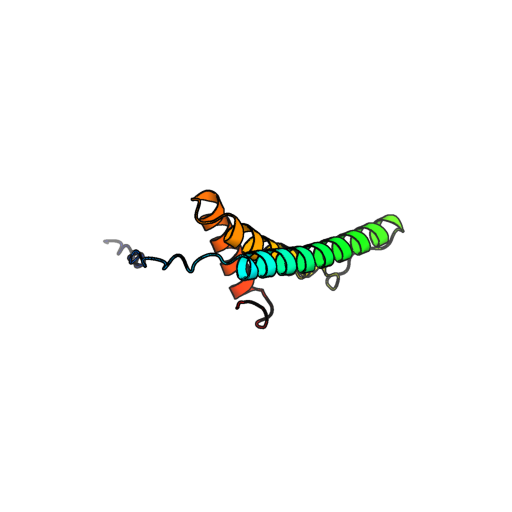 ASN A O 1
ATOM 695 N N . ARG A 1 92 ? -13.832 -6.723 6.301 1.00 81.44 92 ARG A N 1
ATOM 696 C CA . ARG A 1 92 ? -13.244 -7.937 6.877 1.00 81.44 92 ARG A CA 1
ATOM 697 C C . ARG A 1 92 ? -12.558 -8.790 5.816 1.00 81.44 92 ARG A C 1
ATOM 699 O O . ARG A 1 92 ? -11.460 -9.280 6.068 1.00 81.44 92 ARG A O 1
ATOM 706 N N . ASP A 1 93 ? -13.181 -8.961 4.654 1.00 88.25 93 ASP A N 1
ATOM 707 C CA . ASP A 1 93 ? -12.598 -9.747 3.565 1.00 88.25 93 ASP A CA 1
ATOM 708 C C . ASP A 1 93 ? -11.374 -9.045 2.968 1.00 88.25 93 ASP A C 1
ATOM 710 O O . ASP A 1 93 ? -10.329 -9.677 2.812 1.00 88.25 93 ASP A O 1
ATOM 714 N N . VAL A 1 94 ? -11.459 -7.729 2.738 1.00 88.69 94 VAL A N 1
ATOM 715 C CA . VAL A 1 94 ? -10.324 -6.917 2.263 1.00 88.69 94 VAL A CA 1
ATOM 716 C C . VAL A 1 94 ? -9.155 -6.977 3.249 1.00 88.69 94 VAL A C 1
ATOM 718 O O . VAL A 1 94 ? -8.032 -7.288 2.855 1.00 88.69 94 VAL A O 1
ATOM 721 N N . ALA A 1 95 ? -9.414 -6.758 4.542 1.00 87.81 95 ALA A N 1
ATOM 722 C CA . ALA A 1 95 ? -8.392 -6.831 5.582 1.00 87.81 95 ALA A CA 1
ATOM 723 C C . ALA A 1 95 ? -7.770 -8.230 5.679 1.00 87.81 95 ALA A C 1
ATOM 725 O O . ALA A 1 95 ? -6.561 -8.354 5.867 1.00 87.81 95 ALA A O 1
ATOM 726 N N . ARG A 1 96 ? -8.576 -9.294 5.543 1.00 89.25 96 ARG A N 1
ATOM 727 C CA . ARG A 1 96 ? -8.088 -10.679 5.570 1.00 89.25 96 ARG A CA 1
ATOM 728 C C . ARG A 1 96 ? -7.145 -10.947 4.403 1.00 89.25 96 ARG A C 1
ATOM 730 O O . ARG A 1 96 ? -6.045 -11.434 4.632 1.00 89.25 96 ARG A O 1
ATOM 737 N N . VAL A 1 97 ? -7.560 -10.622 3.179 1.00 91.12 97 VAL A N 1
ATOM 738 C CA . VAL A 1 97 ? -6.748 -10.848 1.975 1.00 91.12 97 VAL A CA 1
ATOM 739 C C . VAL A 1 97 ? -5.447 -10.051 2.044 1.00 91.12 97 VAL A C 1
ATOM 741 O O . VAL A 1 97 ? -4.384 -10.620 1.811 1.00 91.12 97 VAL A O 1
ATOM 744 N N . ALA A 1 98 ? -5.512 -8.778 2.447 1.00 91.31 98 ALA A N 1
ATOM 745 C CA . ALA A 1 98 ? -4.329 -7.938 2.609 1.00 91.31 98 ALA A CA 1
ATOM 746 C C . ALA A 1 98 ? -3.345 -8.523 3.635 1.00 91.31 98 ALA A C 1
ATOM 748 O O . ALA A 1 98 ? -2.163 -8.671 3.339 1.00 91.31 98 ALA A O 1
ATOM 749 N N . ARG A 1 99 ? -3.830 -8.940 4.813 1.00 91.44 99 ARG A N 1
ATOM 750 C CA . ARG A 1 99 ? -2.985 -9.560 5.848 1.00 91.44 99 ARG A CA 1
ATOM 751 C C . ARG A 1 99 ? -2.376 -10.884 5.401 1.00 91.44 99 ARG A C 1
ATOM 753 O O . ARG A 1 99 ? -1.212 -11.121 5.687 1.00 91.44 99 ARG A O 1
ATOM 760 N N . VAL A 1 100 ? -3.134 -11.735 4.707 1.00 92.50 100 VAL A N 1
ATOM 761 C CA . VAL A 1 100 ? -2.614 -13.010 4.182 1.00 92.50 100 VAL A CA 1
ATOM 762 C C . VAL A 1 100 ? -1.511 -12.753 3.163 1.00 92.50 100 VAL A C 1
ATOM 764 O O . VAL A 1 100 ? -0.470 -13.399 3.224 1.00 92.50 100 VAL A O 1
ATOM 767 N N . TRP A 1 101 ? -1.708 -11.794 2.257 1.00 92.56 101 TRP A N 1
ATOM 768 C CA . TRP A 1 101 ? -0.677 -11.443 1.288 1.00 92.56 101 TRP A CA 1
ATOM 769 C C . TRP A 1 101 ? 0.591 -10.931 1.980 1.00 92.56 101 TRP A C 1
ATOM 771 O O . TRP A 1 101 ? 1.672 -11.435 1.682 1.00 92.56 101 TRP A O 1
ATOM 781 N N . LEU A 1 102 ? 0.453 -10.009 2.942 1.00 91.38 102 LEU A N 1
ATOM 782 C CA . LEU A 1 102 ? 1.571 -9.461 3.721 1.00 91.38 102 LEU A CA 1
ATOM 783 C C . LEU A 1 102 ? 2.279 -10.532 4.555 1.00 91.38 102 LEU A C 1
ATOM 785 O O . LEU A 1 102 ? 3.492 -10.512 4.679 1.00 91.38 102 LEU A O 1
ATOM 789 N N . GLN A 1 103 ? 1.550 -11.504 5.095 1.00 89.88 103 GLN A N 1
ATOM 790 C CA . GLN A 1 103 ? 2.151 -12.605 5.845 1.00 89.88 103 GLN A CA 1
ATOM 791 C C . GLN A 1 103 ? 2.997 -13.526 4.954 1.00 89.88 103 GLN A C 1
ATOM 793 O O . GLN A 1 103 ? 3.978 -14.097 5.421 1.00 89.88 103 GLN A O 1
ATOM 798 N N . VAL A 1 104 ? 2.593 -13.716 3.696 1.00 88.69 104 VAL A N 1
ATOM 799 C CA . VAL A 1 104 ? 3.289 -14.604 2.752 1.00 88.69 104 VAL A CA 1
ATOM 800 C C . VAL A 1 104 ? 4.449 -13.896 2.051 1.00 88.69 104 VAL A C 1
ATOM 802 O O . VAL A 1 104 ? 5.462 -14.537 1.786 1.00 88.69 104 VAL A O 1
ATOM 805 N N . ASN A 1 105 ? 4.299 -12.607 1.738 1.00 85.88 105 ASN A N 1
ATOM 806 C CA . ASN A 1 105 ? 5.208 -11.877 0.846 1.00 85.88 105 ASN A CA 1
ATOM 807 C C . ASN A 1 105 ? 5.857 -10.644 1.486 1.00 85.88 105 ASN A C 1
ATOM 809 O O . ASN A 1 105 ? 6.809 -10.120 0.921 1.00 85.88 105 ASN A O 1
ATOM 813 N N . GLY A 1 106 ? 5.331 -10.155 2.608 1.00 76.44 106 GLY A N 1
ATOM 814 C CA . GLY A 1 106 ? 5.830 -8.949 3.256 1.00 76.44 106 GLY A CA 1
ATOM 815 C C . GLY A 1 106 ? 7.134 -9.189 4.007 1.00 76.44 106 GLY A C 1
ATOM 816 O O . GLY A 1 106 ? 7.428 -10.298 4.470 1.00 76.44 106 GLY A O 1
ATOM 817 N N . SER A 1 107 ? 7.909 -8.121 4.159 1.00 69.00 107 SER A N 1
ATOM 818 C CA . SER A 1 107 ? 9.054 -8.109 5.057 1.00 69.00 107 SER A CA 1
ATOM 819 C C . SER A 1 107 ? 8.566 -8.265 6.506 1.00 69.00 107 SER A C 1
ATOM 821 O O . SER A 1 107 ? 7.559 -7.694 6.924 1.00 69.00 107 SER A O 1
ATOM 823 N N . SER A 1 108 ? 9.229 -9.125 7.282 1.00 51.09 108 SER A N 1
ATOM 824 C CA . SER A 1 108 ? 8.739 -9.610 8.586 1.00 51.09 108 SER A CA 1
ATOM 825 C C . SER A 1 108 ? 8.684 -8.562 9.712 1.00 51.09 108 SER A C 1
ATOM 827 O O . SER A 1 108 ? 8.375 -8.928 10.845 1.00 51.09 108 SER A O 1
ATOM 829 N N . ASP A 1 109 ? 8.941 -7.286 9.427 1.00 55.16 109 ASP A N 1
ATOM 830 C CA . ASP A 1 109 ? 9.131 -6.261 10.457 1.00 55.16 109 ASP A CA 1
ATOM 831 C C . ASP A 1 109 ? 7.851 -5.468 10.794 1.00 55.16 109 ASP A C 1
ATOM 833 O O . ASP A 1 109 ? 7.749 -4.932 11.897 1.00 55.16 109 ASP A O 1
ATOM 837 N N . ASP A 1 11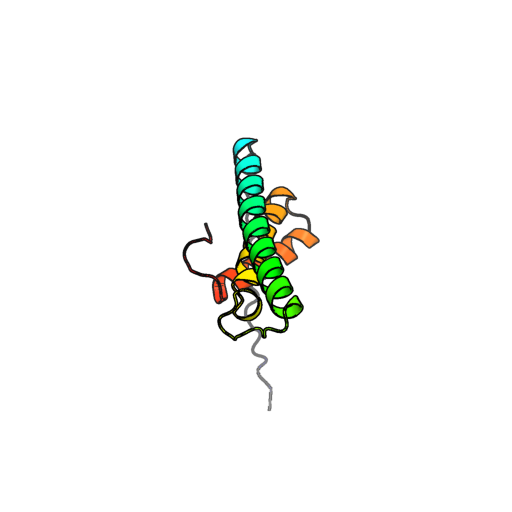0 ? 6.823 -5.471 9.931 1.00 51.38 110 ASP A N 1
ATOM 838 C CA . ASP A 1 110 ? 5.685 -4.540 10.061 1.00 51.38 110 ASP A CA 1
ATOM 839 C C . ASP A 1 110 ? 4.320 -5.176 10.402 1.00 51.38 110 ASP A C 1
ATOM 841 O O . ASP A 1 110 ? 3.322 -4.470 10.565 1.00 51.38 110 ASP A O 1
ATOM 845 N N . VAL A 1 111 ? 4.207 -6.494 10.587 1.00 44.81 111 VAL A N 1
ATOM 846 C CA . VAL A 1 111 ? 2.914 -7.139 10.921 1.00 44.81 111 VAL A CA 1
ATOM 847 C C . VAL A 1 111 ? 2.692 -7.189 12.444 1.00 44.81 111 VAL A C 1
ATOM 849 O O . VAL A 1 111 ? 2.646 -8.258 13.051 1.00 44.81 111 VAL A O 1
ATOM 852 N N . GLY A 1 112 ? 2.570 -6.011 13.064 1.00 38.88 112 GLY A N 1
ATOM 853 C CA . GLY A 1 112 ? 2.260 -5.809 14.490 1.00 38.88 112 GLY A CA 1
ATOM 854 C C . GLY A 1 112 ? 1.036 -4.933 14.721 1.00 38.88 112 GLY A C 1
ATOM 855 O O . GLY A 1 112 ? 0.925 -3.882 14.040 1.00 38.88 112 GLY A O 1
#

Sequence (112 aa):
MSAEILTFPVPVEEQRVQLVKSETRDWQMTQLLRAAEYLDAARLELSQAANRLHHGGELTDDDPATSGQTLESALIAVVSITNLMGATNANRDVARVARVWLQVNGSSDDVG

Radius of gyration: 19.15 Å; chains: 1; bounding box: 33×59×45 Å